Protein AF-A0A060CAQ1-F1 (afdb_monomer_lite)

Structure (mmCIF, N/CA/C/O backbone):
data_AF-A0A060CAQ1-F1
#
_entry.id   AF-A0A060CAQ1-F1
#
loop_
_atom_site.group_PDB
_atom_site.id
_atom_site.type_symbol
_atom_site.label_atom_id
_atom_site.label_alt_id
_atom_site.label_comp_id
_atom_site.label_asym_id
_atom_site.label_entity_id
_atom_site.label_seq_id
_atom_site.pdbx_PDB_ins_code
_atom_site.Cartn_x
_atom_site.Cartn_y
_atom_site.Cartn_z
_atom_site.occupancy
_atom_site.B_iso_or_equiv
_atom_site.auth_seq_id
_atom_site.auth_comp_id
_atom_site.auth_asym_id
_atom_site.auth_atom_id
_atom_site.pdbx_PDB_model_num
ATOM 1 N N . MET A 1 1 ? 2.333 12.237 5.989 1.00 46.09 1 MET A N 1
ATOM 2 C CA . MET A 1 1 ? 3.810 12.178 5.999 1.00 46.09 1 MET A CA 1
ATOM 3 C C . MET A 1 1 ? 4.225 11.500 4.701 1.00 46.09 1 MET A C 1
ATOM 5 O O . MET A 1 1 ? 3.830 10.369 4.469 1.00 46.09 1 MET A O 1
ATOM 9 N N . ILE A 1 2 ? 4.905 12.200 3.790 1.00 43.81 2 ILE A N 1
ATOM 10 C CA . ILE A 1 2 ? 5.268 11.616 2.486 1.00 43.81 2 ILE A CA 1
ATOM 11 C C . ILE A 1 2 ? 6.571 10.842 2.670 1.00 43.81 2 ILE A C 1
ATOM 13 O O . ILE A 1 2 ? 7.574 11.437 3.056 1.00 43.81 2 ILE A O 1
ATOM 17 N N . TRP A 1 3 ? 6.550 9.537 2.408 1.00 44.12 3 TRP A N 1
ATOM 18 C CA . TRP A 1 3 ? 7.751 8.714 2.385 1.00 44.12 3 TRP A CA 1
ATOM 19 C C . TRP A 1 3 ? 8.265 8.625 0.941 1.00 44.12 3 TRP A C 1
ATOM 21 O O . TRP A 1 3 ? 7.503 8.539 -0.019 1.00 44.12 3 TRP A O 1
ATOM 31 N N . THR A 1 4 ? 9.577 8.697 0.761 1.00 39.28 4 THR A N 1
ATOM 32 C CA . THR A 1 4 ? 10.203 8.507 -0.551 1.00 39.28 4 THR A CA 1
ATOM 33 C C . THR A 1 4 ? 10.814 7.117 -0.558 1.00 39.28 4 THR A C 1
ATOM 35 O O . THR A 1 4 ? 11.653 6.830 0.291 1.00 39.28 4 THR A O 1
ATOM 38 N N . VAL A 1 5 ? 10.402 6.266 -1.496 1.00 45.00 5 VAL A N 1
ATOM 39 C CA . VAL A 1 5 ? 11.096 5.008 -1.792 1.00 45.00 5 VAL A CA 1
ATOM 40 C C . VAL A 1 5 ? 11.887 5.219 -3.076 1.00 45.00 5 VAL A C 1
ATOM 42 O O . VAL A 1 5 ? 11.342 5.666 -4.079 1.00 45.00 5 VAL A O 1
ATOM 45 N N . LEU A 1 6 ? 13.191 4.961 -3.025 1.00 38.06 6 LEU A N 1
ATOM 46 C CA . LEU A 1 6 ? 14.096 5.038 -4.170 1.00 38.06 6 LEU A CA 1
ATOM 47 C C . LEU A 1 6 ? 14.335 3.611 -4.672 1.00 38.06 6 LEU A C 1
ATOM 49 O O . LEU A 1 6 ? 15.223 2.930 -4.173 1.00 38.06 6 LEU A O 1
ATOM 53 N N . LEU A 1 7 ? 13.551 3.146 -5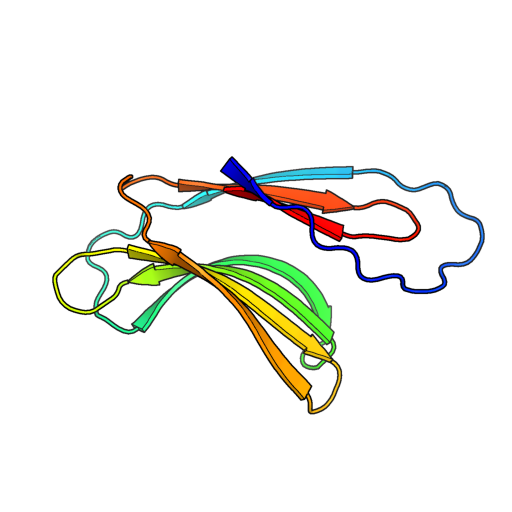.645 1.00 42.19 7 LEU A N 1
ATOM 54 C CA . LEU A 1 7 ? 13.907 1.964 -6.435 1.00 42.19 7 LEU A CA 1
ATOM 55 C C . LEU A 1 7 ? 13.954 2.309 -7.926 1.00 42.19 7 LEU A C 1
ATOM 57 O O . LEU A 1 7 ? 12.921 2.670 -8.488 1.00 42.19 7 LEU A O 1
ATOM 61 N N . SER A 1 8 ? 15.147 2.232 -8.529 1.00 38.69 8 SER A N 1
ATOM 62 C CA . SER A 1 8 ? 15.363 2.535 -9.943 1.00 38.69 8 SER A CA 1
ATOM 63 C C . SER A 1 8 ? 15.027 1.329 -10.814 1.00 38.69 8 SER A C 1
ATOM 65 O O . SER A 1 8 ? 15.534 0.229 -10.591 1.00 38.69 8 SER A O 1
ATOM 67 N N . LEU A 1 9 ? 14.202 1.533 -11.838 1.00 44.12 9 LEU A N 1
ATOM 68 C CA . LEU A 1 9 ? 14.097 0.616 -12.975 1.00 44.12 9 LEU A CA 1
ATOM 69 C C . LEU A 1 9 ? 14.586 1.350 -14.231 1.00 44.12 9 LEU A C 1
ATOM 71 O O . LEU A 1 9 ? 14.231 2.511 -14.416 1.00 44.12 9 LEU A O 1
ATOM 75 N N . PRO A 1 10 ? 15.395 0.720 -15.103 1.00 41.53 10 PRO A N 1
ATOM 76 C CA . PRO A 1 10 ? 15.877 1.379 -16.308 1.00 41.53 10 PRO A CA 1
ATOM 77 C C . PRO A 1 10 ? 14.730 1.480 -17.322 1.00 41.53 10 PRO A C 1
ATOM 79 O O . PRO A 1 10 ? 14.403 0.504 -17.996 1.00 41.53 10 PRO A O 1
ATOM 82 N N . ALA A 1 11 ? 14.106 2.653 -17.429 1.00 50.28 11 ALA A N 1
ATOM 83 C CA . ALA A 1 11 ? 13.125 2.945 -18.469 1.00 50.28 11 ALA A CA 1
ATOM 84 C C . ALA A 1 11 ? 13.794 3.644 -19.665 1.00 50.28 11 ALA A C 1
ATOM 86 O O . ALA A 1 11 ? 14.584 4.577 -19.514 1.00 50.28 11 ALA A O 1
ATOM 87 N N . GLY A 1 12 ? 13.478 3.171 -20.874 1.00 51.38 12 GLY A N 1
ATOM 88 C CA . GLY A 1 12 ? 13.822 3.844 -22.128 1.00 51.38 12 GLY A CA 1
ATOM 89 C C . GLY A 1 12 ? 13.246 5.264 -22.182 1.00 51.38 12 GLY A C 1
ATOM 90 O O . GLY A 1 12 ? 12.266 5.570 -21.512 1.00 51.38 12 GLY A O 1
ATOM 91 N N . ARG A 1 13 ? 13.903 6.134 -22.959 1.00 49.06 13 ARG A N 1
ATOM 92 C CA . ARG A 1 13 ? 13.711 7.594 -23.021 1.00 49.06 13 ARG A CA 1
ATOM 93 C C . ARG A 1 13 ? 12.306 8.051 -23.469 1.00 49.06 13 ARG A C 1
ATOM 95 O O . ARG A 1 13 ? 12.174 8.591 -24.559 1.00 49.06 13 ARG A O 1
ATOM 102 N N . ASP A 1 14 ? 11.320 7.953 -22.590 1.00 56.88 14 ASP A N 1
ATOM 103 C CA . ASP A 1 14 ? 10.104 8.768 -22.610 1.00 56.88 14 ASP A CA 1
ATOM 104 C C . ASP A 1 14 ? 10.003 9.506 -21.270 1.00 56.88 14 ASP A C 1
ATOM 106 O O . ASP A 1 14 ? 10.182 8.911 -20.210 1.00 56.88 14 ASP A O 1
ATOM 110 N N . ILE A 1 15 ? 9.789 10.826 -21.292 1.00 57.41 15 ILE A N 1
ATOM 111 C CA . ILE A 1 15 ? 9.635 11.624 -20.066 1.00 57.41 15 ILE A CA 1
ATOM 112 C C . ILE A 1 15 ? 8.189 11.491 -19.602 1.00 57.41 15 ILE A C 1
ATOM 114 O O . ILE A 1 15 ? 7.294 12.138 -20.142 1.00 57.41 15 ILE A O 1
ATOM 118 N N . PHE A 1 16 ? 7.961 10.666 -18.587 1.00 71.56 16 PHE A N 1
ATOM 119 C CA . PHE A 1 16 ? 6.666 10.513 -17.947 1.00 71.56 16 PHE A CA 1
ATOM 120 C C . PHE A 1 16 ? 6.755 10.954 -16.489 1.00 71.56 16 PHE A C 1
ATOM 122 O O . PHE A 1 16 ? 7.659 10.582 -15.742 1.00 71.56 16 PHE A O 1
ATOM 129 N N . SER A 1 17 ? 5.793 11.774 -16.078 1.00 84.81 17 SER A N 1
ATOM 130 C CA . SER A 1 17 ? 5.604 12.129 -14.679 1.00 84.81 17 SER A CA 1
ATOM 131 C C . SER A 1 17 ? 4.122 12.107 -14.369 1.00 84.81 17 SER A C 1
ATOM 133 O O . SER A 1 17 ? 3.306 12.611 -15.143 1.00 84.81 17 SER A O 1
ATOM 135 N N . PHE A 1 18 ? 3.766 11.524 -13.233 1.00 87.81 18 PHE A N 1
ATOM 136 C CA . PHE A 1 18 ? 2.400 11.585 -12.750 1.00 87.81 18 PHE A CA 1
ATOM 137 C C . PHE A 1 18 ? 2.349 11.676 -11.239 1.00 87.81 18 PHE A C 1
ATOM 139 O O . PHE A 1 18 ? 3.256 11.276 -10.506 1.00 87.81 18 PHE A O 1
ATOM 146 N N . LYS A 1 19 ? 1.211 12.185 -10.785 1.00 93.25 19 LYS A N 1
ATOM 147 C CA . LYS A 1 19 ? 0.809 12.207 -9.395 1.00 93.25 19 LYS A CA 1
ATOM 148 C C . LYS A 1 19 ? -0.642 11.771 -9.334 1.00 93.25 19 LYS A C 1
ATOM 150 O O . LYS A 1 19 ? -1.497 12.377 -9.970 1.00 93.25 19 LYS A O 1
ATOM 155 N N . THR A 1 20 ? -0.916 10.748 -8.545 1.00 93.31 20 THR A N 1
ATOM 156 C CA . THR A 1 20 ? -2.272 10.269 -8.293 1.00 93.31 20 THR A CA 1
ATOM 157 C C . THR A 1 20 ? -2.447 9.990 -6.810 1.00 93.31 20 THR A C 1
ATOM 159 O O . THR A 1 20 ? -1.478 9.854 -6.062 1.00 93.31 20 THR A O 1
ATOM 162 N N . GLY A 1 21 ? -3.688 9.945 -6.354 1.00 94.75 21 GLY A N 1
ATOM 163 C CA . GLY A 1 21 ? -3.980 9.647 -4.967 1.00 94.75 21 GLY A CA 1
ATOM 164 C C . GLY A 1 21 ? -5.438 9.308 -4.755 1.00 94.75 21 GLY A C 1
ATOM 165 O O . GLY A 1 21 ? -6.304 9.663 -5.551 1.00 94.75 21 GLY A O 1
ATOM 166 N N . THR A 1 22 ? -5.696 8.632 -3.647 1.00 95.88 22 THR A N 1
ATOM 167 C CA . THR A 1 22 ? -7.034 8.220 -3.233 1.00 95.88 22 THR A CA 1
ATOM 168 C C . THR A 1 22 ? -7.188 8.386 -1.727 1.00 95.88 22 THR A C 1
ATOM 170 O O . THR A 1 22 ? -6.208 8.526 -0.999 1.00 95.88 22 THR A O 1
ATOM 173 N N . SER A 1 23 ? -8.425 8.410 -1.243 1.00 96.25 23 SER A N 1
ATOM 174 C CA . SER A 1 23 ? -8.710 8.385 0.191 1.00 96.25 23 SER A CA 1
ATOM 175 C C . SER A 1 23 ? -9.315 7.044 0.565 1.00 96.25 23 SER A C 1
ATOM 177 O O . SER A 1 23 ? -10.334 6.657 0.002 1.00 96.25 23 SER A O 1
ATOM 179 N N . VAL A 1 24 ? -8.728 6.379 1.551 1.00 96.31 24 VAL A N 1
ATOM 180 C CA . VAL A 1 24 ? -9.201 5.098 2.069 1.00 96.31 24 VAL A CA 1
ATOM 181 C C . VAL A 1 24 ? -9.818 5.305 3.443 1.00 96.31 24 VAL A C 1
ATOM 183 O O . VAL A 1 24 ? -9.224 5.945 4.309 1.00 96.31 24 VAL A O 1
ATOM 186 N N . ALA A 1 25 ? -11.010 4.750 3.639 1.00 94.75 25 ALA A N 1
ATOM 187 C CA . ALA A 1 25 ? -11.653 4.629 4.938 1.00 94.75 25 ALA A CA 1
ATOM 188 C C . ALA A 1 25 ? -12.216 3.212 5.060 1.00 94.75 25 ALA A C 1
ATOM 190 O O . ALA A 1 25 ? -13.205 2.876 4.409 1.00 94.75 25 ALA A O 1
ATOM 191 N N . LEU A 1 26 ? -11.570 2.379 5.876 1.00 93.25 26 LEU A N 1
ATOM 192 C CA . LEU A 1 26 ? -12.045 1.029 6.158 1.00 93.25 26 LEU A CA 1
ATOM 193 C C . LEU A 1 26 ? -13.222 1.107 7.139 1.00 93.25 26 LEU A C 1
ATOM 195 O O . LEU A 1 26 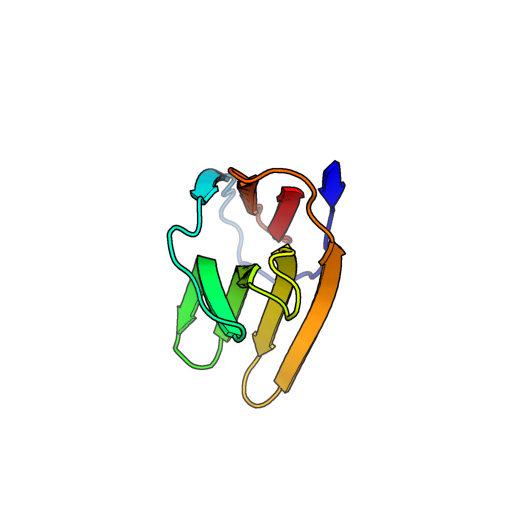? -13.053 1.485 8.299 1.00 93.25 26 LEU A O 1
ATOM 199 N N . GLN A 1 27 ? -14.423 0.779 6.665 1.00 89.56 27 GLN A N 1
ATOM 200 C CA . GLN A 1 27 ? -15.641 0.742 7.475 1.00 89.56 27 GLN A CA 1
ATOM 201 C C . GLN A 1 27 ? -15.964 -0.706 7.830 1.00 89.56 27 GLN A C 1
ATOM 203 O O . GLN A 1 27 ? -15.958 -1.562 6.954 1.00 89.56 27 GLN A O 1
ATOM 208 N N . HIS A 1 28 ? -16.241 -0.973 9.109 1.00 90.06 28 HIS A N 1
ATOM 209 C CA . HIS A 1 28 ? -16.564 -2.318 9.612 1.00 90.06 28 HIS A CA 1
ATOM 210 C C . HIS A 1 28 ? -15.510 -3.400 9.298 1.00 90.06 28 HIS A C 1
ATOM 212 O O . HIS A 1 28 ? -15.837 -4.580 9.253 1.00 90.06 28 HIS A O 1
ATOM 218 N N . ALA A 1 29 ? -14.249 -3.002 9.116 1.00 92.56 29 ALA A N 1
ATOM 219 C CA . ALA A 1 29 ? -13.157 -3.914 8.810 1.00 92.56 29 ALA A CA 1
ATOM 220 C C . ALA A 1 29 ? -12.775 -4.804 10.001 1.00 92.56 29 ALA A C 1
ATOM 222 O O . ALA A 1 29 ? -12.762 -4.377 11.162 1.00 92.56 29 ALA A O 1
ATOM 223 N N . THR A 1 30 ? -12.406 -6.035 9.684 1.00 95.31 30 THR A N 1
ATOM 224 C CA . THR A 1 30 ? -11.851 -7.037 10.588 1.00 95.31 30 THR A CA 1
ATOM 225 C C . THR A 1 30 ? -10.325 -7.099 10.461 1.00 95.31 30 THR A C 1
ATOM 227 O O . THR A 1 30 ? -9.768 -6.632 9.465 1.00 95.31 30 TH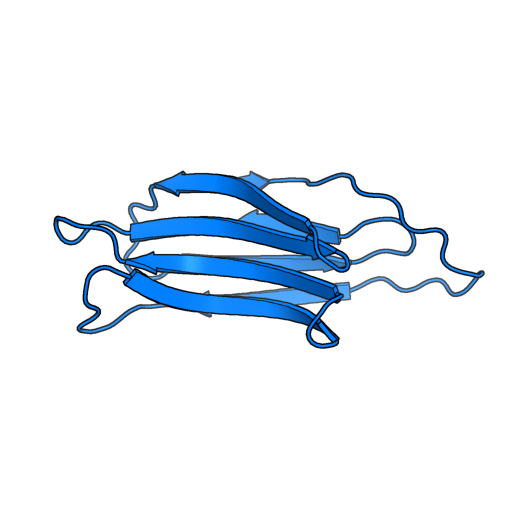R A O 1
ATOM 230 N N . PRO A 1 31 ? -9.596 -7.611 11.474 1.00 96.00 31 PRO A N 1
ATOM 231 C CA . PRO A 1 31 ? -8.141 -7.712 11.397 1.00 96.00 31 PRO A CA 1
ATOM 232 C C . PRO A 1 31 ? -7.693 -8.494 10.157 1.00 96.00 31 PRO A C 1
ATOM 234 O O . PRO A 1 31 ? -8.064 -9.651 9.986 1.00 96.00 31 PRO A O 1
ATOM 237 N N . GLY A 1 32 ? -6.868 -7.867 9.319 1.00 94.81 32 GLY A N 1
ATOM 238 C CA . GLY A 1 32 ? -6.419 -8.432 8.045 1.00 94.81 32 GLY A CA 1
ATOM 239 C C . GLY A 1 32 ? -7.003 -7.742 6.815 1.00 94.81 32 GLY A C 1
ATOM 240 O O . GLY A 1 32 ? -6.315 -7.717 5.798 1.00 94.81 32 GLY A O 1
ATOM 241 N N . ASP A 1 33 ? -8.184 -7.127 6.926 1.00 96.81 33 ASP A N 1
ATOM 242 C CA . ASP A 1 33 ? -8.800 -6.382 5.826 1.00 96.81 33 ASP A CA 1
ATOM 243 C C . ASP A 1 33 ? -7.922 -5.200 5.410 1.00 96.81 33 ASP A C 1
ATOM 245 O O . ASP A 1 33 ? -7.368 -4.478 6.249 1.00 96.81 33 ASP A O 1
ATOM 249 N N . GLU A 1 34 ? -7.814 -4.977 4.103 1.00 97.31 34 GLU A N 1
ATOM 250 C CA . GLU A 1 34 ? -6.986 -3.922 3.535 1.00 97.31 34 GLU A CA 1
ATOM 251 C C . GLU A 1 34 ? -7.620 -3.301 2.289 1.00 97.31 34 GLU A C 1
ATOM 253 O O . GLU A 1 34 ? -8.357 -3.945 1.545 1.00 97.31 34 GLU A O 1
ATOM 258 N N . ALA A 1 35 ? -7.330 -2.022 2.065 1.00 97.69 35 ALA A N 1
ATOM 259 C CA . ALA A 1 35 ? -7.701 -1.302 0.853 1.00 97.69 35 ALA A CA 1
ATOM 260 C C . ALA A 1 35 ? -6.645 -0.238 0.550 1.00 97.69 35 ALA A C 1
ATOM 262 O O . ALA A 1 35 ? -6.025 0.316 1.463 1.00 97.69 35 ALA A O 1
ATOM 263 N N . GLY A 1 36 ? -6.428 0.069 -0.726 1.00 96.88 36 GLY A N 1
ATOM 264 C CA . GLY A 1 36 ? -5.327 0.945 -1.092 1.00 96.88 36 GLY A CA 1
ATOM 265 C C . GLY A 1 36 ? -5.242 1.312 -2.559 1.00 96.88 36 GLY A C 1
ATOM 266 O O . GLY A 1 36 ? -6.233 1.308 -3.287 1.00 96.88 36 GLY A O 1
ATOM 267 N N . ILE A 1 37 ? -4.025 1.659 -2.955 1.00 96.31 37 ILE A N 1
ATOM 268 C CA . ILE A 1 37 ? -3.634 1.975 -4.321 1.00 96.31 37 ILE A CA 1
ATOM 269 C C . ILE A 1 37 ? -2.489 1.056 -4.742 1.00 96.31 37 ILE A C 1
ATOM 271 O O . ILE A 1 37 ? -1.531 0.862 -3.991 1.00 96.31 37 ILE A O 1
ATOM 275 N N . THR A 1 38 ? -2.584 0.532 -5.963 1.00 96.88 38 THR A N 1
ATOM 276 C CA . THR A 1 38 ? -1.582 -0.364 -6.541 1.00 96.88 38 THR A CA 1
ATOM 277 C C . THR A 1 38 ? -1.018 0.239 -7.821 1.00 96.88 38 THR A C 1
ATOM 279 O O . THR A 1 38 ? -1.768 0.638 -8.714 1.00 96.88 38 THR A O 1
ATOM 282 N N . VAL A 1 39 ? 0.310 0.263 -7.935 1.00 94.75 39 VAL A N 1
ATOM 283 C CA . VAL A 1 39 ? 0.993 0.424 -9.224 1.00 94.75 39 VAL A CA 1
ATOM 284 C C . VAL A 1 39 ? 1.127 -0.968 -9.822 1.00 94.75 39 VAL A C 1
ATOM 286 O O . VAL A 1 39 ? 1.952 -1.767 -9.376 1.00 94.75 39 VAL A O 1
ATOM 289 N N . PHE A 1 40 ? 0.259 -1.277 -10.783 1.00 94.62 40 PHE A N 1
ATOM 290 C CA . PHE A 1 40 ? 0.090 -2.627 -11.306 1.00 94.62 40 PHE A CA 1
ATOM 291 C C . PHE A 1 40 ? 0.712 -2.769 -12.693 1.00 94.62 40 PHE A C 1
ATOM 293 O O . PHE A 1 40 ? 0.302 -2.084 -13.627 1.00 94.62 40 PHE A O 1
ATOM 300 N N . MET A 1 41 ? 1.654 -3.702 -12.837 1.00 92.12 41 MET A N 1
ATOM 301 C CA . MET A 1 41 ? 2.107 -4.172 -14.148 1.00 92.12 41 MET A CA 1
ATOM 302 C C . MET A 1 41 ? 1.555 -5.569 -14.436 1.00 92.12 41 MET A C 1
ATOM 304 O O . MET A 1 41 ? 1.013 -5.811 -15.510 1.00 92.12 41 MET A O 1
ATOM 308 N N . ASN A 1 42 ? 1.685 -6.496 -13.482 1.00 95.06 42 ASN A N 1
ATOM 309 C CA . ASN A 1 42 ? 1.094 -7.833 -13.552 1.00 95.06 42 ASN A CA 1
ATOM 310 C C . ASN A 1 42 ? 1.023 -8.493 -12.155 1.00 95.06 42 ASN A C 1
ATOM 312 O O . ASN A 1 42 ? 1.497 -7.954 -11.152 1.00 95.06 42 ASN A O 1
ATOM 316 N N . ASN A 1 43 ? 0.495 -9.719 -12.088 1.00 94.38 43 ASN A N 1
ATOM 317 C CA . ASN A 1 43 ? 0.310 -10.478 -10.838 1.00 94.38 43 ASN A CA 1
ATOM 318 C C . ASN A 1 43 ? 1.609 -10.824 -10.083 1.00 94.38 43 ASN A C 1
ATOM 320 O O . ASN A 1 43 ? 1.553 -11.249 -8.931 1.00 94.38 43 ASN A O 1
ATOM 324 N N . ARG A 1 44 ? 2.773 -10.675 -10.716 1.00 95.75 44 ARG A N 1
ATOM 325 C CA . ARG A 1 44 ? 4.106 -10.902 -10.139 1.00 95.75 44 ARG A CA 1
ATOM 326 C C . ARG A 1 44 ? 4.949 -9.626 -10.095 1.00 95.75 44 ARG A C 1
ATOM 328 O O . ARG A 1 44 ? 6.122 -9.685 -9.743 1.00 95.75 44 ARG A O 1
ATOM 335 N N . SER A 1 45 ? 4.396 -8.485 -10.489 1.00 95.25 45 SER A N 1
ATOM 336 C CA . SER A 1 45 ? 5.116 -7.217 -10.558 1.00 95.25 45 SER A CA 1
ATOM 337 C C . SER A 1 45 ? 4.164 -6.073 -10.250 1.00 95.25 45 SER A C 1
ATOM 339 O O . SER A 1 45 ? 3.463 -5.571 -11.133 1.00 95.25 45 SER A O 1
ATOM 341 N N . HIS A 1 46 ? 4.100 -5.711 -8.975 1.00 95.81 46 HIS A N 1
ATOM 342 C CA . HIS A 1 46 ? 3.263 -4.621 -8.492 1.00 95.81 46 HIS A CA 1
ATOM 343 C C . HIS A 1 46 ? 3.758 -4.085 -7.151 1.00 95.81 46 HIS A C 1
ATOM 345 O O . HIS A 1 46 ? 4.392 -4.798 -6.368 1.00 95.81 46 HIS A O 1
ATOM 351 N N . TYR A 1 47 ? 3.428 -2.820 -6.905 1.00 96.44 47 TYR A N 1
ATOM 352 C CA . TYR A 1 47 ? 3.626 -2.138 -5.633 1.00 96.44 47 TYR A CA 1
ATOM 353 C C . TYR A 1 47 ? 2.262 -1.825 -5.039 1.00 96.44 47 TYR A C 1
ATOM 355 O O . TYR A 1 47 ? 1.437 -1.214 -5.720 1.00 96.44 47 TYR A O 1
ATOM 363 N N . ASP A 1 48 ? 2.055 -2.182 -3.778 1.00 97.62 48 ASP A N 1
ATOM 364 C CA . ASP A 1 48 ? 0.828 -1.889 -3.050 1.00 97.62 48 ASP A CA 1
ATOM 365 C C . ASP A 1 48 ? 1.134 -0.923 -1.909 1.00 97.62 48 ASP A C 1
ATOM 367 O O . ASP A 1 48 ? 1.954 -1.217 -1.034 1.00 97.62 48 ASP A O 1
ATOM 371 N N . LEU A 1 49 ? 0.427 0.204 -1.885 1.00 97.75 49 LEU A N 1
ATOM 372 C CA . LEU A 1 49 ? 0.302 1.044 -0.704 1.00 97.75 49 LEU A CA 1
ATOM 373 C C . LEU A 1 49 ? -1.121 0.888 -0.176 1.00 97.75 49 LEU A C 1
ATOM 375 O O . LEU A 1 49 ? -2.078 1.334 -0.813 1.00 97.75 49 LEU A O 1
ATOM 379 N N . VAL A 1 50 ? -1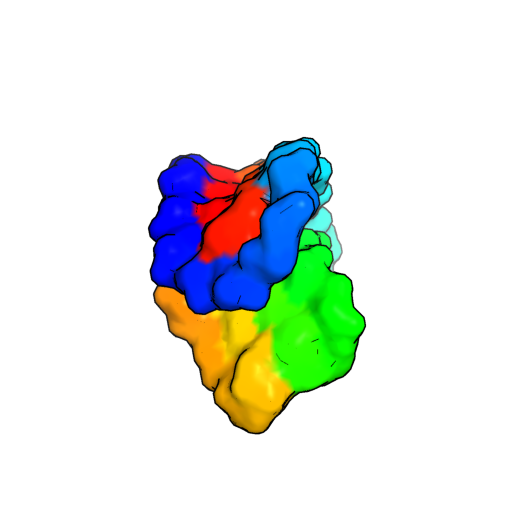.264 0.252 0.984 1.00 98.06 50 VAL A N 1
ATOM 380 C CA . VAL A 1 50 ? -2.567 -0.099 1.560 1.00 98.06 50 VAL A CA 1
ATOM 381 C C . VAL A 1 50 ? -2.710 0.412 2.983 1.00 98.06 50 VAL A C 1
ATOM 383 O O . VAL A 1 50 ? -1.740 0.514 3.728 1.00 98.06 50 VAL A O 1
ATOM 386 N N . VAL A 1 51 ? -3.945 0.703 3.377 1.00 97.50 51 VAL A N 1
ATOM 387 C CA . VAL A 1 51 ? -4.335 0.774 4.784 1.00 97.50 51 VAL A CA 1
ATOM 388 C C . VAL A 1 51 ? -4.830 -0.606 5.173 1.00 97.50 51 VAL A C 1
ATOM 390 O O . VAL A 1 51 ? -5.710 -1.146 4.505 1.00 97.50 51 VAL A O 1
ATOM 393 N N . LYS A 1 52 ? -4.280 -1.159 6.251 1.00 97.25 52 LYS A N 1
ATOM 394 C CA . LYS A 1 52 ? -4.628 -2.471 6.785 1.00 97.25 52 LYS A CA 1
ATOM 395 C C . LYS A 1 52 ? -5.202 -2.340 8.188 1.00 97.25 52 LYS A C 1
ATOM 397 O O . LYS A 1 52 ? -4.630 -1.658 9.041 1.00 97.25 52 LYS A O 1
ATOM 402 N N . GLN A 1 53 ? -6.317 -3.013 8.435 1.00 96.31 53 GLN A N 1
ATOM 403 C CA . GLN A 1 53 ? -6.916 -3.123 9.756 1.00 96.31 53 GLN A CA 1
ATOM 404 C C . GLN A 1 53 ? -6.096 -4.096 10.612 1.00 96.31 53 GLN A C 1
ATOM 406 O O . GLN A 1 53 ? -5.890 -5.255 10.247 1.00 96.31 53 GLN A O 1
ATOM 411 N N . THR A 1 54 ? -5.638 -3.633 11.773 1.00 93.44 54 THR A N 1
ATOM 412 C CA . THR A 1 54 ? -4.915 -4.453 12.752 1.00 93.44 54 THR A CA 1
ATOM 413 C C . THR A 1 54 ? -5.818 -4.852 13.917 1.00 93.44 54 THR A C 1
ATOM 415 O O . THR A 1 54 ? -6.929 -4.331 14.095 1.00 93.44 54 THR A O 1
ATOM 418 N N . SER A 1 55 ? -5.341 -5.798 14.728 1.00 88.44 55 SER A N 1
ATOM 419 C CA . SER A 1 55 ? -5.973 -6.162 15.997 1.00 88.44 55 SER A CA 1
ATOM 420 C C . SER A 1 55 ? -6.100 -4.931 16.901 1.00 88.44 55 SER A C 1
ATOM 422 O O . SER A 1 55 ? -5.178 -4.125 16.988 1.00 88.44 55 SER A O 1
ATOM 424 N N . GLY A 1 56 ? -7.242 -4.774 17.578 1.00 81.56 56 GLY A N 1
ATOM 425 C CA . GLY A 1 56 ? -7.463 -3.656 18.506 1.00 81.56 56 GLY A CA 1
ATOM 426 C C . GLY A 1 56 ? -8.069 -2.386 17.894 1.00 81.56 56 GLY A C 1
ATOM 427 O O . GLY A 1 56 ? -7.927 -1.316 18.475 1.00 81.56 56 GLY A O 1
ATOM 428 N N . LYS A 1 57 ? -8.769 -2.484 16.750 1.00 82.12 57 LYS A N 1
ATOM 429 C CA . LYS A 1 57 ? -9.425 -1.349 16.055 1.00 82.12 57 LYS A CA 1
ATOM 430 C C . LYS A 1 57 ? -8.457 -0.242 15.598 1.00 82.12 57 LYS A C 1
ATOM 432 O O . LYS A 1 57 ? -8.881 0.881 15.335 1.00 82.12 57 LYS A O 1
ATOM 437 N N . THR A 1 58 ? -7.172 -0.561 15.480 1.00 91.81 58 THR A N 1
ATOM 438 C CA . THR A 1 58 ? -6.124 0.311 14.935 1.00 91.81 58 THR A CA 1
ATOM 439 C C . THR A 1 58 ? -5.902 0.029 13.451 1.00 91.81 58 THR A C 1
ATOM 441 O O . THR A 1 58 ? -6.363 -0.984 12.925 1.00 91.81 58 THR A O 1
ATOM 444 N N . GLN A 1 59 ? -5.248 0.949 12.749 1.00 94.81 59 GLN A N 1
ATOM 445 C CA . GLN A 1 59 ? -4.935 0.804 11.331 1.00 94.81 59 GLN A CA 1
ATOM 446 C C . GLN A 1 59 ? -3.451 1.083 11.106 1.00 94.81 59 GLN A C 1
ATOM 448 O O . GLN A 1 59 ? -2.841 1.872 11.832 1.00 94.81 59 GLN A O 1
ATOM 453 N N . THR A 1 60 ? -2.892 0.461 10.074 1.00 95.81 60 THR A N 1
ATOM 454 C CA . THR A 1 60 ? -1.487 0.603 9.679 1.00 95.81 60 THR A CA 1
ATOM 455 C C . THR A 1 60 ? -1.415 0.851 8.179 1.00 95.81 60 THR A C 1
ATOM 457 O O . THR A 1 60 ? -2.063 0.147 7.406 1.00 95.81 60 THR A O 1
ATOM 460 N N . ALA A 1 61 ? -0.629 1.838 7.756 1.00 96.88 61 ALA A N 1
ATOM 461 C CA . ALA A 1 61 ? -0.243 1.987 6.361 1.00 96.88 61 ALA A CA 1
ATOM 462 C C . ALA A 1 61 ? 0.895 1.006 6.058 1.00 96.88 61 ALA A C 1
ATOM 464 O O . ALA A 1 61 ? 1.903 0.985 6.764 1.00 96.88 61 ALA A O 1
ATOM 465 N N . VAL A 1 62 ? 0.731 0.192 5.020 1.00 97.56 62 VAL A N 1
ATOM 466 C CA . VAL A 1 62 ? 1.685 -0.836 4.600 1.00 97.56 62 VAL A CA 1
ATOM 467 C C . VAL A 1 62 ? 2.092 -0.554 3.163 1.00 97.56 62 VAL A C 1
ATOM 469 O O . VAL A 1 62 ? 1.240 -0.485 2.278 1.00 97.56 62 VAL A O 1
ATOM 472 N N . LEU A 1 63 ? 3.394 -0.418 2.936 1.00 97.69 63 LEU A N 1
ATOM 473 C CA . LEU A 1 63 ? 3.991 -0.406 1.610 1.00 97.69 63 LEU A CA 1
ATOM 474 C C . LEU A 1 63 ? 4.689 -1.742 1.376 1.00 97.69 63 LEU A C 1
ATOM 476 O O . LEU A 1 63 ? 5.592 -2.121 2.125 1.00 97.69 63 LEU A O 1
ATOM 480 N N . ARG A 1 64 ? 4.278 -2.446 0.325 1.00 97.31 64 ARG A N 1
ATOM 481 C CA . ARG A 1 64 ? 4.864 -3.725 -0.080 1.00 97.31 64 ARG A CA 1
ATOM 482 C C . ARG A 1 64 ? 5.029 -3.795 -1.588 1.00 97.31 64 ARG A C 1
ATOM 484 O O . ARG A 1 64 ? 4.341 -3.100 -2.331 1.00 97.31 64 ARG A O 1
ATOM 491 N N . TYR A 1 65 ? 5.913 -4.671 -2.034 1.00 96.06 65 TYR A N 1
ATOM 492 C CA . TYR A 1 65 ? 6.078 -4.968 -3.447 1.00 96.06 65 TYR A CA 1
ATOM 493 C C . TYR A 1 65 ? 6.235 -6.458 -3.697 1.00 96.06 65 TYR A C 1
ATOM 495 O O . TYR A 1 65 ? 6.804 -7.199 -2.888 1.00 96.06 65 TYR A O 1
ATOM 503 N N . ARG A 1 66 ? 5.735 -6.875 -4.860 1.00 96.50 66 ARG A N 1
ATOM 504 C CA . ARG A 1 66 ? 6.016 -8.176 -5.446 1.00 96.50 66 ARG A CA 1
ATOM 505 C C . ARG A 1 66 ? 6.891 -7.991 -6.675 1.00 96.50 66 ARG A C 1
ATOM 507 O O . ARG A 1 66 ? 6.474 -7.324 -7.618 1.00 96.50 66 ARG A O 1
ATOM 514 N N . LEU A 1 67 ? 8.072 -8.603 -6.668 1.00 95.06 67 LEU A N 1
ATOM 515 C CA . LEU A 1 67 ? 9.023 -8.625 -7.780 1.00 95.06 67 LEU A CA 1
ATOM 516 C C . LEU A 1 67 ? 9.367 -10.085 -8.110 1.00 95.06 67 LEU A C 1
ATOM 518 O O . LEU A 1 67 ? 10.245 -10.702 -7.509 1.00 95.06 67 LEU A O 1
ATOM 522 N N . GLY A 1 68 ? 8.617 -10.670 -9.041 1.00 95.31 68 GLY A N 1
ATOM 523 C CA . GLY A 1 68 ? 8.676 -12.095 -9.348 1.00 95.31 68 GLY A CA 1
ATOM 524 C C . GLY A 1 68 ? 8.146 -12.934 -8.183 1.00 95.31 68 GLY A C 1
ATOM 525 O O . GLY A 1 68 ? 6.967 -12.850 -7.817 1.00 95.31 68 GLY A O 1
ATOM 526 N N . GLU A 1 69 ? 9.034 -13.743 -7.611 1.00 95.12 69 GLU A N 1
ATOM 527 C CA . GLU A 1 69 ? 8.765 -14.552 -6.416 1.00 95.12 69 GLU A CA 1
ATOM 528 C C . GLU A 1 69 ? 9.087 -13.802 -5.113 1.00 95.12 69 GLU A C 1
ATOM 530 O O . GLU A 1 69 ? 8.716 -14.253 -4.032 1.00 95.12 69 GLU A O 1
ATOM 535 N N . MET A 1 70 ? 9.749 -12.641 -5.195 1.00 95.75 70 MET A N 1
ATOM 536 C CA . MET A 1 70 ? 10.023 -11.819 -4.023 1.00 95.75 70 MET A CA 1
ATOM 537 C C . MET A 1 70 ? 8.751 -11.093 -3.599 1.00 95.75 70 MET A C 1
ATOM 539 O O . MET A 1 70 ? 8.220 -10.282 -4.354 1.00 95.75 70 MET A O 1
ATOM 543 N N . LEU A 1 71 ? 8.301 -11.353 -2.375 1.00 95.31 71 LEU A N 1
ATOM 544 C CA . LEU A 1 71 ? 7.301 -10.552 -1.680 1.00 95.31 71 LEU A CA 1
ATOM 545 C C . LEU A 1 71 ? 7.994 -9.855 -0.511 1.00 95.31 71 LEU A C 1
ATOM 547 O O . LEU A 1 71 ? 8.510 -10.522 0.385 1.00 95.31 71 LEU A O 1
ATOM 551 N N . HIS A 1 72 ? 8.018 -8.527 -0.524 1.00 96.06 72 HIS A N 1
ATOM 552 C CA . HIS A 1 72 ? 8.705 -7.745 0.497 1.00 96.06 72 HIS A CA 1
ATOM 553 C C . HIS A 1 72 ? 7.811 -6.632 1.029 1.00 96.06 72 HIS A C 1
ATOM 555 O O . HIS A 1 72 ? 7.123 -5.951 0.268 1.00 96.06 72 HIS A O 1
ATOM 561 N N . VAL A 1 73 ? 7.838 -6.446 2.346 1.00 97.00 73 VAL A N 1
ATOM 562 C CA . VAL A 1 73 ? 7.197 -5.313 3.008 1.00 97.00 73 VAL A CA 1
ATOM 563 C C . VAL A 1 73 ? 8.271 -4.280 3.298 1.00 97.00 73 VAL A C 1
ATOM 565 O O . VAL A 1 73 ? 9.059 -4.456 4.220 1.00 97.00 73 VAL A O 1
ATOM 568 N N . GLU A 1 74 ? 8.271 -3.212 2.509 1.00 95.56 74 GLU A N 1
ATOM 569 C CA . GLU A 1 74 ? 9.234 -2.117 2.625 1.00 95.56 74 GLU A CA 1
ATOM 570 C C . GLU A 1 74 ? 9.007 -1.320 3.909 1.00 95.56 74 GLU A C 1
ATOM 572 O O . GLU A 1 74 ? 9.944 -0.958 4.617 1.00 95.56 74 GLU A O 1
ATOM 577 N N . LYS A 1 75 ? 7.737 -1.019 4.217 1.00 94.69 75 LYS A N 1
ATOM 578 C CA . LYS A 1 75 ? 7.402 -0.157 5.349 1.00 94.69 75 LYS A CA 1
ATOM 579 C C . LYS A 1 75 ? 6.028 -0.446 5.934 1.00 94.69 75 LYS A C 1
ATOM 581 O O . LYS A 1 75 ? 5.082 -0.739 5.205 1.00 94.69 75 LYS A O 1
ATOM 586 N N . GLN A 1 76 ? 5.920 -0.331 7.257 1.00 95.50 76 GLN A N 1
ATOM 587 C CA . GLN A 1 76 ? 4.665 -0.424 8.002 1.00 95.50 76 GLN A CA 1
ATOM 588 C C . GLN A 1 76 ? 4.648 0.629 9.098 1.00 95.50 76 GLN A C 1
ATOM 590 O O . GLN A 1 76 ? 5.540 0.648 9.939 1.00 95.50 76 GLN A O 1
ATOM 595 N N . GLU A 1 77 ? 3.635 1.485 9.092 1.00 94.62 77 GLU A N 1
ATOM 596 C CA . GLU A 1 77 ? 3.531 2.601 10.028 1.00 94.62 77 GLU A CA 1
ATOM 597 C C . GLU A 1 77 ? 2.092 2.735 10.547 1.00 94.62 77 GLU A C 1
ATOM 599 O O . GLU A 1 77 ? 1.153 2.743 9.740 1.00 94.62 77 GLU A O 1
ATOM 604 N N . PRO A 1 78 ? 1.876 2.849 11.869 1.00 94.88 78 PRO A N 1
ATOM 605 C CA . PRO A 1 78 ? 0.549 3.092 12.421 1.00 94.88 78 PRO A CA 1
ATOM 606 C C . PRO A 1 78 ? -0.069 4.377 11.858 1.00 94.88 78 PRO A C 1
ATOM 608 O O . PRO A 1 78 ? 0.605 5.398 11.708 1.00 94.88 78 PRO A O 1
ATOM 611 N N . VAL A 1 79 ? -1.376 4.352 11.602 1.00 93.06 79 VAL A N 1
ATOM 612 C CA . VAL A 1 79 ? -2.143 5.538 11.206 1.00 93.06 79 VAL A CA 1
ATOM 613 C C . VAL A 1 79 ? -3.217 5.841 12.242 1.00 93.06 79 VAL A C 1
ATOM 615 O O . VAL A 1 79 ? -3.969 4.972 12.674 1.00 93.06 79 VAL A O 1
ATOM 618 N N . SER A 1 80 ? -3.284 7.105 12.657 1.00 87.81 80 SER A N 1
ATOM 619 C CA . SER A 1 80 ? -4.254 7.587 13.648 1.00 87.81 80 SER A CA 1
ATOM 620 C C . SER A 1 80 ? -5.567 8.065 13.021 1.00 87.81 80 SER A C 1
ATOM 622 O O . SER A 1 80 ? -6.573 8.204 13.717 1.00 87.81 80 SER A O 1
ATOM 624 N N . SER A 1 81 ? -5.578 8.318 11.709 1.00 85.94 81 SER A N 1
ATOM 625 C CA . SER A 1 81 ? -6.760 8.794 10.992 1.00 85.94 81 SER A CA 1
ATOM 626 C C . SER A 1 81 ? -7.638 7.638 10.520 1.00 85.94 81 SER A C 1
ATOM 628 O O . SER A 1 81 ? -7.148 6.686 9.924 1.00 85.94 81 SER A O 1
ATOM 630 N N . LYS A 1 82 ? -8.960 7.783 10.684 1.00 85.38 82 LYS A N 1
ATOM 631 C CA . LYS A 1 82 ? -9.966 6.868 10.108 1.00 85.38 82 LYS A CA 1
ATOM 632 C C . LYS A 1 82 ? -10.101 6.990 8.584 1.00 85.38 82 LYS A C 1
ATOM 634 O O . LYS A 1 82 ? -10.681 6.112 7.951 1.00 85.38 82 LYS A O 1
ATOM 639 N N . LYS A 1 83 ? -9.629 8.102 8.010 1.00 94.25 83 LYS A N 1
ATOM 640 C CA . LYS A 1 83 ? -9.595 8.359 6.566 1.00 94.25 83 LYS A CA 1
ATOM 641 C C . LYS A 1 83 ? -8.180 8.769 6.175 1.00 94.25 83 LYS A C 1
ATOM 643 O O . LYS A 1 83 ? -7.721 9.847 6.553 1.00 94.25 83 LYS A O 1
ATOM 648 N N . VAL A 1 84 ? -7.495 7.915 5.432 1.00 94.88 84 VAL A N 1
ATOM 649 C CA . VAL A 1 84 ? -6.082 8.080 5.070 1.00 94.88 84 VAL A CA 1
ATOM 650 C C . VAL A 1 84 ? -5.987 8.448 3.594 1.00 94.88 84 VAL A C 1
ATOM 652 O O . VAL A 1 84 ? -6.611 7.793 2.759 1.00 94.88 84 VAL A O 1
ATOM 655 N N . ARG A 1 85 ? -5.236 9.501 3.252 1.00 96.12 85 ARG A N 1
ATOM 656 C CA . ARG A 1 85 ? -5.042 9.921 1.858 1.00 96.12 85 ARG A CA 1
ATOM 657 C C . ARG A 1 85 ? -3.747 9.331 1.322 1.00 96.12 85 ARG A C 1
ATOM 659 O O . ARG A 1 85 ? -2.683 9.866 1.587 1.00 96.12 85 ARG A O 1
ATOM 666 N N . LEU A 1 86 ? -3.859 8.288 0.517 1.00 95.88 86 LEU A N 1
ATOM 667 C CA . LEU A 1 86 ? -2.731 7.645 -0.142 1.00 95.88 86 LEU A CA 1
ATOM 668 C C . LEU A 1 86 ? -2.337 8.423 -1.398 1.00 95.88 86 LEU A C 1
ATOM 670 O O . LEU A 1 86 ? -3.196 8.899 -2.143 1.00 95.88 86 LEU A O 1
ATOM 674 N N . GLU A 1 87 ? -1.041 8.543 -1.648 1.00 96.50 87 GLU A N 1
ATOM 675 C CA . GLU A 1 87 ? -0.476 9.252 -2.789 1.00 96.50 87 GLU A CA 1
ATOM 676 C C . GLU A 1 87 ? 0.632 8.421 -3.433 1.00 96.50 87 GLU A C 1
ATOM 678 O O . GLU A 1 87 ? 1.502 7.884 -2.748 1.00 96.50 87 GLU A O 1
ATOM 683 N N . VAL A 1 88 ? 0.611 8.365 -4.763 1.00 94.62 88 VAL A N 1
ATOM 684 C CA . VAL A 1 88 ? 1.668 7.776 -5.581 1.00 94.62 88 VAL A CA 1
ATOM 685 C C . VAL A 1 88 ? 2.155 8.827 -6.563 1.00 94.62 88 VAL A C 1
ATOM 687 O O . VAL A 1 88 ? 1.365 9.500 -7.233 1.00 94.62 88 VAL A O 1
ATOM 690 N N . ARG A 1 89 ? 3.473 8.960 -6.656 1.00 93.31 89 ARG A N 1
ATOM 691 C CA . ARG A 1 89 ? 4.142 9.727 -7.704 1.00 93.31 89 ARG A CA 1
ATOM 692 C C . ARG A 1 89 ? 5.009 8.774 -8.496 1.00 93.31 89 ARG A C 1
ATOM 694 O O . ARG A 1 89 ? 5.734 8.002 -7.883 1.00 93.31 89 ARG A O 1
ATOM 701 N N . GLY A 1 90 ? 4.947 8.836 -9.816 1.00 88.50 90 GLY A N 1
ATOM 702 C CA . GLY A 1 90 ? 5.890 8.125 -10.670 1.00 88.50 90 GLY A CA 1
ATOM 703 C C . GLY A 1 90 ? 6.648 9.100 -11.547 1.00 88.50 90 GLY A C 1
ATOM 704 O O . GLY A 1 90 ? 6.081 10.084 -12.030 1.00 88.50 90 GLY A O 1
ATOM 705 N N . GLY A 1 91 ? 7.932 8.822 -11.712 1.00 84.81 91 GLY A N 1
ATOM 706 C CA . GLY A 1 91 ? 8.794 9.411 -12.723 1.00 84.81 91 GLY A CA 1
ATOM 707 C C . GLY A 1 91 ? 9.492 8.314 -13.519 1.00 84.81 91 GLY A C 1
ATOM 708 O O . GLY A 1 91 ? 9.223 7.131 -13.321 1.00 84.81 91 GLY A O 1
ATOM 709 N N . ASN A 1 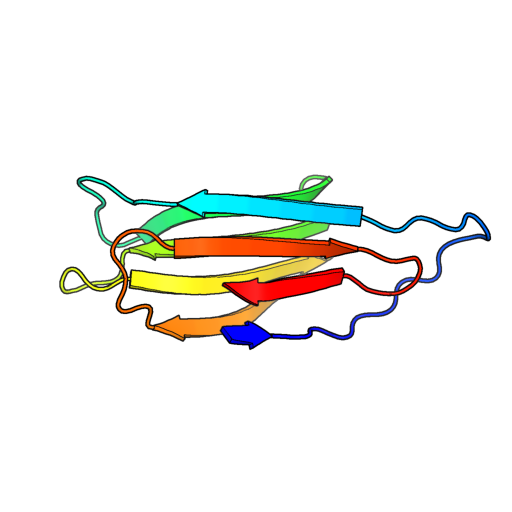92 ? 10.419 8.715 -14.384 1.00 80.06 92 ASN A N 1
ATOM 710 C CA . ASN A 1 92 ? 11.148 7.787 -15.250 1.00 80.06 92 ASN A CA 1
ATOM 711 C C . ASN A 1 92 ? 11.900 6.698 -14.483 1.00 80.06 92 ASN A C 1
ATOM 713 O O . ASN A 1 92 ? 11.916 5.550 -14.913 1.00 80.06 92 ASN A O 1
ATOM 717 N N . ASP A 1 93 ? 12.497 7.063 -13.351 1.00 81.94 93 ASP A N 1
ATOM 718 C CA . ASP A 1 93 ? 13.360 6.151 -12.608 1.00 81.94 93 ASP A CA 1
ATOM 719 C C . ASP A 1 93 ? 12.664 5.571 -11.372 1.00 81.94 93 ASP A C 1
ATOM 721 O O . ASP A 1 93 ? 12.942 4.437 -11.003 1.00 81.94 93 ASP A O 1
ATOM 725 N N . PHE A 1 94 ? 11.758 6.317 -10.726 1.00 83.31 94 PHE A N 1
ATOM 726 C CA . PHE A 1 94 ? 11.288 6.005 -9.371 1.00 83.31 94 PHE A CA 1
ATOM 727 C C . PHE A 1 94 ? 9.782 6.188 -9.177 1.00 83.31 94 PHE A C 1
ATOM 729 O O . PHE A 1 94 ? 9.168 7.104 -9.733 1.00 83.31 94 PHE A O 1
ATOM 736 N N . TYR A 1 95 ? 9.226 5.380 -8.268 1.00 90.12 95 TYR A N 1
ATOM 737 C CA . TYR A 1 95 ? 7.919 5.609 -7.654 1.00 90.12 95 TYR A CA 1
ATOM 738 C C . TYR A 1 95 ? 8.064 6.022 -6.187 1.00 90.12 95 TYR A C 1
ATOM 740 O O . TYR A 1 95 ? 8.710 5.328 -5.406 1.00 90.12 95 TYR A O 1
ATOM 748 N N . SER A 1 96 ? 7.389 7.100 -5.791 1.00 90.81 96 SER A N 1
ATOM 749 C CA . SER A 1 96 ? 7.315 7.566 -4.402 1.00 90.81 96 SER A CA 1
ATOM 750 C C . SER A 1 96 ? 5.910 7.365 -3.835 1.00 90.81 96 SER A C 1
ATOM 752 O O . SER A 1 96 ? 4.920 7.667 -4.505 1.00 90.81 96 SER A O 1
ATOM 754 N N . PHE A 1 97 ? 5.828 6.918 -2.579 1.00 94.69 97 PHE A N 1
ATOM 755 C CA . PHE A 1 97 ? 4.590 6.497 -1.914 1.00 94.69 97 PHE A CA 1
ATOM 756 C C . PHE A 1 97 ? 4.379 7.252 -0.597 1.00 94.69 97 PHE A C 1
ATOM 758 O O . PHE A 1 97 ? 5.205 7.182 0.307 1.00 94.69 97 PHE A O 1
ATOM 765 N N . GLY A 1 98 ? 3.252 7.944 -0.443 1.00 92.62 98 GLY A N 1
ATOM 766 C CA . GLY A 1 98 ? 2.947 8.721 0.763 1.00 92.62 98 GLY A CA 1
ATOM 767 C C . GLY A 1 98 ? 1.535 8.501 1.287 1.00 92.62 98 GLY A C 1
ATOM 768 O O . GLY A 1 98 ? 0.655 8.082 0.537 1.00 92.62 98 GLY A O 1
ATOM 769 N N . TYR A 1 99 ? 1.317 8.819 2.566 1.00 90.50 99 TYR A N 1
ATOM 770 C CA . TYR A 1 99 ? -0.004 8.805 3.202 1.00 90.50 99 TYR A CA 1
ATOM 771 C C . TYR A 1 99 ? -0.195 9.933 4.228 1.00 90.50 99 TYR A C 1
ATOM 773 O O . TYR A 1 99 ? 0.809 10.582 4.620 1.00 90.50 99 TYR A O 1
#

Organism: NCBI:txid228952

Secondary structure (DSSP, 8-state):
-EEPP-------S----EEEEEEE---SPPTT-EEEEEEEEETTEEEEEEEEEPTTS-EEEEEEEEETTEEEEEEEEEE--SSEEEEEEE-SS-EEEE-

Sequence (99 aa):
MIWTVLLSLPAGRDIFSFKTGTSVALQHATPGDEAGITVFMNNRSHYDLVVKQTSGKTQTAVLRYRLGEMLHVEKQEPVSSKKVRLEVRGGNDFYSFGY

pLDDT: mean 86.05, std 17.72, range [38.06, 98.06]

Radius of gyration: 14.1 Å; chains: 1; bounding box: 32×27×42 Å

InterPro domains:
  IPR013320 Concanavalin A-like lectin/glucanase domain superfamily [SSF49899] (16-99)
  IPR041542 Beta-xylosidase, C-terminal Concanavalin A-like domain [PF17851] (16-98)

Foldseek 3Di:
DWFFDFAFDQFDDDWDKDKDKDKDADDPDDAFDKDFDKPDDDPQFIWTFIWGQHPPRWIKTWIWTGHHPDTDTPDIGTDPDSMDMWM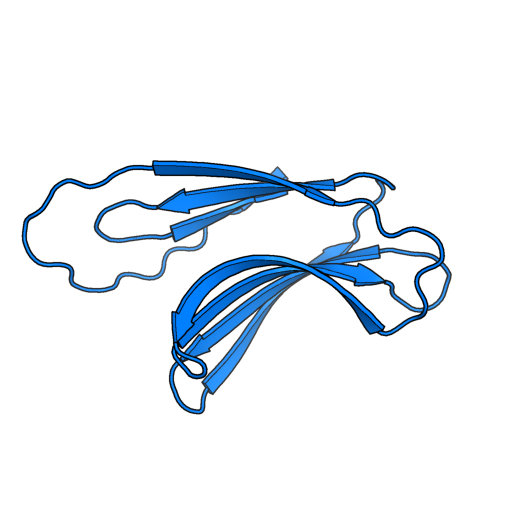WIDTNTGITIGD